Protein AF-A0A382FJF6-F1 (afdb_monomer)

Nearest PDB structures (foldseek):
  4ld5-assembly4_D  TM=4.651E-01  e=3.924E-01  Staphylococcus aureus
  2lnb-assembly1_A  TM=5.951E-01  e=1.667E+00  Homo sapiens
  4ld5-assembly1_B  TM=4.952E-01  e=6.998E-01  Staphylococcus aureus
  1tro-assembly2_E  TM=5.967E-01  e=4.724E+00  Escherichia coli str. K-12 substr. W3110
  6uu7-assembly1_FFF  TM=2.213E-01  e=2.973E+00  Escherichia coli K-12

pLDDT: mean 85.0, std 8.67, range [60.56, 93.62]

Organism: NCBI:txid408172

Sequence (141 aa):
MKLPLMPKATAIWLIENTSLSFDQIADFCGLHELEVQGIADGDVATGMQGYDPIDNKQLTREEITRCENDSTAKLELIKSEVIESLPPRKKDTKYTPLSLRQEKPYAILWLLKRYPTELSSSQISKLTGSTKNTVDNIRNG

Secondary structure (DSSP, 8-state):
-PPPSSHHHHHHHHHHH----HHHHHHHHT--HHHHHHHHTTSSSTTPPP--TTTTTSS-HHHHHHHHH-TTPPP-----HHHHTSPPPP-PPPP--GGGTTHHHHHHHHHHHH-TTT--HHHHHHHHT--HHHHHHHHH-

Radius of gyration: 26.95 Å; Cα contacts (8 Å, |Δi|>4): 136; chains: 1; bounding box: 54×31×66 Å

InterPro domains:
  IPR010421 Transcriptional cell cycle regulator TrcR [PF06242] (34-140)

Solvent-accessible surface area (backbone atoms only — not comparable to full-atom values): 8520 Å² total; per-residue (Å²): 132,88,61,56,97,50,33,69,31,31,43,49,30,45,67,76,75,48,80,58,51,53,62,43,48,12,67,41,34,73,48,54,47,70,55,46,49,31,43,76,74,49,73,71,50,74,90,64,68,56,37,65,45,53,88,68,61,38,37,54,72,66,56,51,56,53,31,50,78,29,85,86,48,74,72,69,69,62,80,54,66,71,66,71,68,48,75,78,79,71,78,75,76,77,83,77,55,74,85,57,56,64,52,46,62,54,52,52,52,50,46,49,71,77,34,67,87,82,51,52,52,66,57,51,14,64,77,62,76,51,49,50,68,61,46,51,48,66,72,77,104

Structure (mmCIF, N/CA/C/O backbone):
data_AF-A0A382FJF6-F1
#
_entry.id   AF-A0A382FJF6-F1
#
loop_
_atom_site.group_PDB
_atom_site.id
_atom_site.type_symbol
_atom_site.label_atom_id
_atom_site.label_alt_id
_atom_site.label_comp_id
_atom_site.label_asym_id
_atom_site.label_entity_id
_atom_site.label_seq_id
_atom_site.pdbx_PDB_ins_code
_atom_site.Cartn_x
_atom_site.Cartn_y
_atom_site.Cartn_z
_atom_site.occupancy
_atom_site.B_iso_or_equiv
_atom_site.auth_seq_id
_atom_site.auth_comp_id
_atom_site.auth_asym_id
_atom_site.auth_atom_id
_atom_site.pdbx_PDB_model_num
ATOM 1 N N . MET A 1 1 ? 5.906 0.690 7.951 1.00 61.06 1 MET A N 1
ATOM 2 C CA . MET A 1 1 ? 4.776 -0.239 8.156 1.00 61.06 1 MET A CA 1
ATOM 3 C C . MET A 1 1 ? 3.947 -0.271 6.887 1.00 61.06 1 MET A C 1
ATOM 5 O O . MET A 1 1 ? 3.895 0.738 6.194 1.00 61.06 1 MET A O 1
ATOM 9 N N . LYS A 1 2 ? 3.404 -1.435 6.527 1.00 71.62 2 LYS A N 1
ATOM 10 C CA . LYS A 1 2 ? 2.499 -1.569 5.380 1.00 71.62 2 LYS A CA 1
ATOM 11 C C . LYS A 1 2 ? 1.142 -1.030 5.826 1.00 71.62 2 LYS A C 1
ATOM 13 O O . LYS A 1 2 ? 0.719 -1.356 6.927 1.00 71.62 2 LYS A O 1
ATOM 18 N N . LEU A 1 3 ? 0.531 -0.175 5.018 1.00 82.50 3 LEU A N 1
ATOM 19 C CA . LEU A 1 3 ? -0.772 0.416 5.313 1.00 82.50 3 LEU A CA 1
ATOM 20 C C . LEU A 1 3 ? -1.866 -0.342 4.553 1.00 82.50 3 LEU A C 1
ATOM 22 O O . LEU A 1 3 ? -1.574 -0.904 3.486 1.00 82.50 3 LEU A O 1
ATOM 26 N N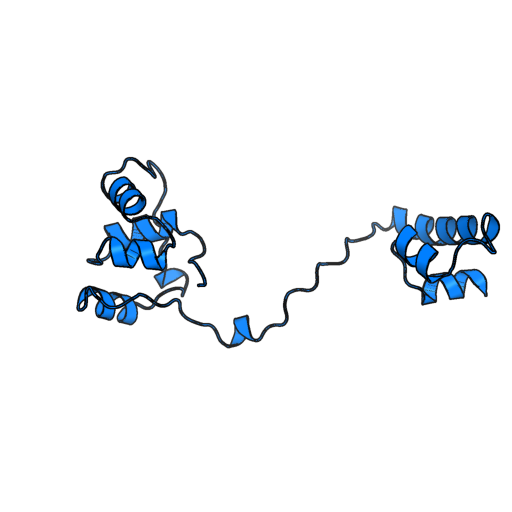 . PRO A 1 4 ? -3.105 -0.367 5.070 1.00 83.38 4 PRO A N 1
ATOM 27 C CA . PRO A 1 4 ? -4.249 -0.883 4.332 1.00 83.38 4 PRO A CA 1
ATOM 28 C C . PRO A 1 4 ? -4.458 -0.088 3.036 1.00 83.38 4 PRO A C 1
ATOM 30 O O . PRO A 1 4 ? -4.088 1.081 2.925 1.00 83.38 4 PRO A O 1
ATOM 33 N N . LEU A 1 5 ? -5.045 -0.737 2.027 1.00 79.69 5 LEU A N 1
ATOM 34 C CA . LEU A 1 5 ? -5.163 -0.187 0.667 1.00 79.69 5 LEU A CA 1
ATOM 35 C C . LEU A 1 5 ? -5.992 1.116 0.609 1.00 79.69 5 LEU A C 1
ATOM 37 O O . LEU A 1 5 ? -5.740 1.966 -0.243 1.00 79.69 5 LEU A O 1
ATOM 41 N N . MET A 1 6 ? -6.975 1.266 1.506 1.00 87.94 6 MET A N 1
ATOM 42 C CA . MET A 1 6 ? -7.863 2.430 1.610 1.00 87.94 6 MET A CA 1
ATOM 43 C C . MET A 1 6 ? -8.007 2.872 3.075 1.00 87.94 6 MET A C 1
ATOM 45 O O . MET A 1 6 ? -9.034 2.610 3.692 1.00 87.94 6 MET A O 1
ATOM 49 N N . PRO A 1 7 ? -7.011 3.563 3.652 1.00 89.25 7 PRO A N 1
ATOM 50 C CA . PRO A 1 7 ? -6.932 3.774 5.098 1.00 89.25 7 PRO A CA 1
ATOM 51 C C . PRO A 1 7 ? -8.137 4.518 5.687 1.00 89.25 7 PRO A C 1
ATOM 53 O O . PRO A 1 7 ? -8.652 4.106 6.717 1.00 89.25 7 PRO A O 1
ATOM 56 N N . LYS A 1 8 ? -8.656 5.556 5.016 1.00 90.44 8 LYS A N 1
ATOM 57 C CA . LYS A 1 8 ? -9.839 6.295 5.498 1.00 90.44 8 LYS A CA 1
ATOM 58 C C . LYS A 1 8 ? -11.120 5.460 5.444 1.00 90.44 8 LYS A C 1
ATOM 60 O O . LYS A 1 8 ? -11.872 5.437 6.407 1.00 90.44 8 LYS A O 1
ATOM 65 N N . ALA A 1 9 ? -11.348 4.742 4.346 1.00 90.81 9 ALA A N 1
ATOM 66 C CA . ALA A 1 9 ? -12.534 3.902 4.198 1.00 90.81 9 ALA A CA 1
ATOM 67 C C . ALA A 1 9 ? -12.481 2.667 5.114 1.00 90.81 9 ALA A C 1
ATOM 69 O O . ALA A 1 9 ? -13.502 2.250 5.655 1.00 90.81 9 ALA A O 1
ATOM 70 N N . THR A 1 10 ? -11.292 2.100 5.331 1.00 91.38 10 THR A N 1
ATOM 71 C CA . THR A 1 10 ? -11.083 1.022 6.302 1.00 91.38 10 THR A CA 1
ATOM 72 C C . THR A 1 10 ? -11.268 1.517 7.735 1.00 91.38 10 THR A C 1
ATOM 74 O O . THR A 1 10 ? -11.876 0.804 8.525 1.00 91.38 10 THR A O 1
ATOM 77 N N . ALA A 1 11 ? -10.843 2.743 8.064 1.00 92.31 11 ALA A N 1
ATOM 78 C CA . ALA A 1 11 ? -11.122 3.352 9.364 1.00 92.31 11 ALA A CA 1
ATOM 79 C C . ALA A 1 11 ? -12.631 3.508 9.614 1.00 92.31 11 ALA A C 1
ATOM 81 O O . ALA A 1 11 ? -13.092 3.098 10.671 1.00 92.31 11 ALA A O 1
ATOM 82 N N . ILE A 1 12 ? -13.405 4.002 8.634 1.00 92.75 12 ILE A N 1
ATOM 83 C CA . ILE A 1 12 ? -14.880 4.088 8.726 1.00 92.75 12 ILE A CA 1
ATOM 84 C C . ILE A 1 12 ? -15.476 2.719 9.060 1.00 92.75 12 ILE A C 1
ATOM 86 O O . ILE A 1 12 ? -16.229 2.582 10.018 1.00 92.75 12 ILE A O 1
ATOM 90 N N . TRP A 1 13 ? -15.086 1.686 8.307 1.00 93.19 13 TRP A N 1
ATOM 91 C CA . TRP A 1 13 ? -15.606 0.340 8.529 1.00 93.19 13 TRP A CA 1
ATOM 92 C C . TRP A 1 13 ? -15.240 -0.199 9.918 1.00 93.19 13 TRP A C 1
ATOM 94 O O . TRP A 1 13 ? -16.096 -0.775 10.584 1.00 93.19 13 TRP A O 1
ATOM 104 N N . LEU A 1 14 ? -13.996 0.003 10.372 1.00 91.56 14 LEU A N 1
ATOM 105 C CA . LEU A 1 14 ? -13.541 -0.443 11.692 1.00 91.56 14 LEU A CA 1
ATOM 106 C C . LEU A 1 14 ? -14.297 0.275 12.818 1.00 91.56 14 LEU A C 1
ATOM 108 O O . LEU A 1 14 ? -14.746 -0.391 13.744 1.00 91.56 14 LEU A O 1
ATOM 112 N N . ILE A 1 15 ? -14.502 1.590 12.718 1.00 91.50 15 ILE A N 1
ATOM 113 C CA . ILE A 1 15 ? -15.268 2.366 13.707 1.00 91.50 15 ILE A CA 1
ATOM 114 C C . ILE A 1 15 ? -16.719 1.865 13.796 1.00 91.50 15 ILE A C 1
ATOM 116 O O . ILE A 1 15 ? -17.269 1.763 14.888 1.00 91.50 15 ILE A O 1
ATOM 120 N N . GLU A 1 16 ? -17.343 1.538 12.662 1.00 89.75 16 GLU A N 1
ATOM 121 C CA . GLU A 1 16 ? -18.749 1.113 12.616 1.00 89.75 16 GLU A CA 1
ATOM 122 C C . GLU A 1 16 ? -18.971 -0.353 13.025 1.00 89.75 16 GLU A C 1
ATOM 124 O O . GLU A 1 16 ? -20.041 -0.690 13.533 1.00 89.75 16 GLU A O 1
ATOM 129 N N . ASN A 1 17 ? -17.996 -1.239 12.784 1.00 90.38 17 ASN A N 1
ATOM 130 C CA . ASN A 1 17 ? -18.181 -2.694 12.896 1.00 90.38 17 ASN A CA 1
ATOM 131 C C . ASN A 1 17 ? -17.383 -3.353 14.030 1.00 90.38 17 ASN A C 1
ATOM 133 O O . ASN A 1 17 ? -17.538 -4.558 14.240 1.00 90.38 17 ASN A O 1
ATOM 137 N N . THR A 1 18 ? -16.530 -2.612 14.743 1.00 91.44 18 THR A N 1
ATOM 138 C CA . THR A 1 18 ? -15.658 -3.158 15.800 1.00 91.44 18 THR A CA 1
ATOM 139 C C . THR A 1 18 ? -15.648 -2.262 17.037 1.00 91.44 18 THR A C 1
ATOM 141 O O . THR A 1 18 ? -15.987 -1.084 16.956 1.00 91.44 18 THR A O 1
ATOM 144 N N . SER A 1 19 ? -15.233 -2.799 18.186 1.00 90.56 19 SER A N 1
ATOM 145 C CA . SER A 1 19 ? -15.072 -2.029 19.433 1.00 90.56 19 SER A CA 1
ATOM 146 C C . SER A 1 19 ? -13.617 -1.625 19.714 1.00 90.56 19 SER A C 1
ATOM 148 O O . SER A 1 19 ? -13.200 -1.561 20.871 1.00 90.56 19 SER A O 1
ATOM 150 N N . LEU A 1 20 ? -12.824 -1.415 18.662 1.00 90.94 20 LEU A N 1
ATOM 151 C CA . LEU A 1 20 ? -11.413 -1.033 18.757 1.00 90.94 20 LEU A CA 1
ATOM 152 C C . LEU A 1 20 ? -11.239 0.416 19.234 1.00 90.94 20 LEU A C 1
ATOM 154 O O . LEU A 1 20 ? -12.095 1.270 19.001 1.00 90.94 20 LEU A O 1
ATOM 158 N N . SER A 1 21 ? -10.104 0.713 19.873 1.00 91.88 21 SER A N 1
ATOM 159 C CA . SER A 1 21 ? -9.779 2.085 20.275 1.00 91.88 21 SER A CA 1
ATOM 160 C C . SER A 1 21 ? -9.361 2.946 19.077 1.00 91.88 21 SER A C 1
ATOM 162 O O . SER A 1 21 ? -8.839 2.449 18.074 1.00 91.88 21 SER A O 1
ATOM 164 N N . PHE A 1 22 ? -9.547 4.266 19.185 1.00 91.94 22 PHE A N 1
ATOM 165 C CA . PHE A 1 22 ? -9.135 5.195 18.128 1.00 91.94 22 PHE A CA 1
ATOM 166 C C . PHE A 1 22 ? -7.628 5.143 17.863 1.00 91.94 22 PHE A C 1
ATOM 168 O O . PHE A 1 22 ? -7.228 5.191 16.703 1.00 91.94 22 PHE A O 1
ATOM 175 N N . ASP A 1 23 ? -6.815 4.934 18.902 1.00 92.06 23 ASP A N 1
ATOM 176 C CA . ASP A 1 23 ? -5.368 4.723 18.783 1.00 92.06 23 ASP A CA 1
ATOM 177 C C . ASP A 1 23 ? -5.028 3.479 17.953 1.00 92.06 23 ASP A C 1
ATOM 179 O O . ASP A 1 23 ? -4.169 3.535 17.074 1.00 92.06 23 ASP A O 1
ATOM 183 N N . GLN A 1 24 ? -5.724 2.357 18.175 1.00 91.25 24 GLN A N 1
ATOM 184 C CA . GLN A 1 24 ? -5.504 1.123 17.410 1.00 91.25 24 GLN A CA 1
ATOM 185 C C . GLN A 1 24 ? -5.854 1.303 15.928 1.00 91.25 24 GLN A C 1
ATOM 187 O O . GLN A 1 24 ? -5.122 0.836 15.050 1.00 91.25 24 GLN A O 1
ATOM 192 N N . ILE A 1 25 ? -6.962 1.990 15.640 1.00 91.62 25 ILE A N 1
ATOM 193 C CA . ILE A 1 25 ? -7.412 2.269 14.270 1.00 91.62 25 ILE A CA 1
ATOM 194 C C . ILE A 1 25 ? -6.462 3.262 13.585 1.00 91.62 25 ILE A C 1
ATOM 196 O O . ILE A 1 25 ? -6.118 3.069 12.415 1.00 91.62 25 ILE A O 1
ATOM 200 N N . ALA A 1 26 ? -6.006 4.287 14.310 1.00 92.06 26 ALA A N 1
ATOM 201 C CA . ALA A 1 26 ? -5.037 5.277 13.851 1.00 92.06 26 ALA A CA 1
ATOM 202 C C . ALA A 1 26 ? -3.699 4.619 13.487 1.00 92.06 26 ALA A C 1
ATOM 204 O O . ALA A 1 26 ? -3.220 4.785 12.362 1.00 92.06 26 ALA A O 1
ATOM 205 N N . ASP A 1 27 ? -3.159 3.787 14.383 1.00 91.06 27 ASP A N 1
ATOM 206 C CA . ASP A 1 27 ? -1.927 3.023 14.168 1.00 91.06 27 ASP A CA 1
ATOM 207 C C . ASP A 1 27 ? -2.035 2.097 12.947 1.00 91.06 27 ASP A C 1
ATOM 209 O O . ASP A 1 27 ? -1.104 2.010 12.140 1.00 91.06 27 ASP A O 1
ATOM 213 N N . PHE A 1 28 ? -3.174 1.418 12.778 1.00 90.06 28 PHE A N 1
ATOM 214 C CA . PHE A 1 28 ? -3.394 0.498 11.663 1.00 90.06 28 PHE A CA 1
ATOM 215 C C . PHE A 1 28 ? -3.539 1.225 10.319 1.00 90.06 28 PHE A C 1
ATOM 217 O O . PHE A 1 28 ? -2.940 0.827 9.318 1.00 90.06 28 PHE A O 1
ATOM 224 N N . CYS A 1 29 ? -4.325 2.302 10.286 1.00 90.19 29 CYS A N 1
ATOM 225 C CA . CYS A 1 29 ? -4.604 3.060 9.066 1.00 90.19 29 CYS A CA 1
ATOM 226 C C . CYS A 1 29 ? -3.511 4.089 8.734 1.00 90.19 29 CYS A C 1
ATOM 228 O O . CYS A 1 29 ? -3.516 4.643 7.634 1.00 90.19 29 CYS A O 1
ATOM 230 N N . GLY A 1 30 ? -2.567 4.336 9.648 1.00 90.25 30 GLY A N 1
ATOM 231 C CA . GLY A 1 30 ? -1.551 5.381 9.513 1.00 90.25 30 GLY A CA 1
ATOM 232 C C . GLY A 1 30 ? -2.148 6.788 9.517 1.00 90.25 30 GLY A C 1
ATOM 233 O O . GLY A 1 30 ? -1.634 7.667 8.824 1.00 90.25 30 GLY A O 1
ATOM 234 N N . LEU A 1 31 ? -3.254 6.970 10.237 1.00 90.69 31 LEU A N 1
ATOM 235 C CA . LEU A 1 31 ? -3.948 8.244 10.416 1.00 90.69 31 LEU A CA 1
ATOM 236 C C . LEU A 1 31 ? -3.623 8.809 11.798 1.00 90.69 31 LEU A C 1
ATOM 238 O O . LEU A 1 31 ? -3.175 8.081 12.680 1.00 90.69 31 LEU A O 1
ATOM 242 N N . HIS A 1 32 ? -3.847 10.104 11.999 1.00 91.62 32 HIS A N 1
ATOM 243 C CA . HIS A 1 32 ? -3.766 10.677 13.342 1.00 91.62 32 HIS A CA 1
ATOM 244 C C . HIS A 1 32 ? -5.049 10.363 14.129 1.00 91.62 32 HIS A C 1
ATOM 246 O O . HIS A 1 32 ? -6.129 10.344 13.545 1.00 91.62 32 HIS A O 1
ATOM 252 N N . GLU A 1 33 ? -4.966 10.192 15.452 1.00 91.12 33 GLU A N 1
ATOM 253 C CA . GLU A 1 33 ? -6.131 9.907 16.310 1.00 91.12 33 GLU A CA 1
ATOM 254 C C . GLU A 1 33 ? -7.277 10.917 16.092 1.00 91.12 33 GLU A C 1
ATOM 256 O O . GLU A 1 33 ? -8.417 10.529 15.865 1.00 91.12 33 GLU A O 1
ATOM 261 N N . LEU A 1 34 ? -6.959 12.218 16.035 1.00 91.31 34 LEU A N 1
ATOM 262 C CA . LEU A 1 34 ? -7.916 13.291 15.705 1.00 91.31 34 LEU A CA 1
ATOM 263 C C . LEU A 1 34 ? -8.626 13.112 14.349 1.00 91.31 34 LEU A C 1
ATOM 265 O O . LEU A 1 34 ? -9.779 13.507 14.210 1.00 91.31 34 LEU A O 1
ATOM 269 N N . GLU A 1 35 ? -7.963 12.540 13.338 1.00 89.94 35 GLU A N 1
ATOM 270 C CA . GLU A 1 35 ? -8.622 12.250 12.057 1.00 89.94 35 GLU A CA 1
ATOM 271 C C . GLU A 1 35 ? -9.608 11.090 12.203 1.00 89.94 35 GLU A C 1
ATOM 273 O O . GLU A 1 35 ? -10.675 11.126 11.603 1.00 89.94 35 GLU A O 1
ATOM 278 N N . VAL A 1 36 ? -9.271 10.079 13.009 1.00 91.38 36 VAL A N 1
ATOM 279 C CA . VAL A 1 36 ? -10.155 8.945 13.315 1.00 91.38 36 VAL A CA 1
ATOM 280 C C . VAL A 1 36 ? -11.367 9.412 14.127 1.00 91.38 36 VAL A C 1
ATOM 282 O O . VAL A 1 36 ? -12.489 9.036 13.800 1.00 91.38 36 VAL A O 1
ATOM 285 N N . GLN A 1 37 ? -11.165 10.295 15.110 1.00 91.38 37 GLN A N 1
ATOM 286 C CA . GLN A 1 37 ? -12.248 10.947 15.855 1.00 91.38 37 GLN A CA 1
ATOM 287 C C . GLN A 1 37 ? -13.144 11.770 14.920 1.00 91.38 37 GLN A C 1
ATOM 289 O O . GLN A 1 37 ? -14.350 11.564 14.896 1.00 91.38 37 GLN A O 1
ATOM 294 N N . GLY A 1 38 ? -12.563 12.599 14.047 1.00 90.19 38 GLY A N 1
ATOM 295 C CA . GLY A 1 38 ? -13.333 13.357 13.056 1.00 90.19 38 GLY A CA 1
ATOM 296 C C . GLY A 1 38 ? -14.065 12.485 12.025 1.00 90.19 38 GLY A C 1
ATOM 297 O O . GLY A 1 38 ? -15.049 12.925 11.433 1.00 90.19 38 GLY A O 1
ATOM 298 N N . ILE A 1 39 ? -13.616 11.248 11.787 1.00 89.50 39 ILE A N 1
ATOM 299 C CA . ILE A 1 39 ? -14.363 10.261 10.995 1.00 89.50 39 ILE A CA 1
ATOM 300 C C . ILE A 1 39 ? -15.537 9.701 11.808 1.00 89.50 39 ILE A C 1
ATOM 302 O O . ILE A 1 39 ? -16.634 9.601 11.263 1.00 89.50 39 ILE A O 1
ATOM 306 N N . ALA A 1 40 ? -15.328 9.375 13.086 1.00 88.00 40 ALA A N 1
ATOM 307 C CA . ALA A 1 40 ? -16.379 8.896 13.986 1.00 88.00 40 ALA A CA 1
ATOM 308 C C . ALA A 1 40 ? -17.485 9.945 14.205 1.00 88.00 40 ALA A C 1
ATOM 310 O O . ALA A 1 40 ? -18.664 9.598 14.231 1.00 88.00 40 ALA A O 1
ATOM 311 N N . ASP A 1 41 ? -17.110 11.223 14.282 1.00 88.31 41 ASP A N 1
ATOM 312 C CA . ASP A 1 41 ? -18.032 12.356 14.417 1.00 88.31 41 ASP A CA 1
ATOM 313 C C . ASP A 1 41 ? -18.756 12.701 13.097 1.00 88.31 41 ASP A C 1
ATOM 315 O O . ASP A 1 41 ? -19.754 13.422 13.096 1.00 88.31 41 ASP A O 1
ATOM 319 N N . GLY A 1 42 ? -18.292 12.159 11.962 1.00 83.44 42 GLY A N 1
ATOM 320 C CA . GLY A 1 42 ? -18.897 12.349 10.639 1.00 83.44 42 GLY A CA 1
ATOM 321 C C . GLY A 1 42 ? -18.394 13.563 9.843 1.00 83.44 42 GLY A C 1
ATOM 322 O O . GLY A 1 42 ? -18.899 13.820 8.743 1.00 83.44 42 GLY A O 1
ATOM 323 N N . ASP A 1 43 ? -17.375 14.268 10.340 1.00 80.25 43 ASP A N 1
ATOM 324 C CA . ASP A 1 43 ? -16.835 15.508 9.765 1.00 80.25 43 ASP A CA 1
ATOM 325 C C . ASP A 1 43 ? -15.827 15.279 8.619 1.00 80.25 43 ASP A C 1
ATOM 327 O O . ASP A 1 43 ? -15.786 16.041 7.652 1.00 80.25 43 ASP A O 1
ATOM 331 N N . VAL A 1 44 ? -14.985 14.238 8.697 1.00 68.69 44 VAL A N 1
ATOM 332 C CA . VAL A 1 44 ? -13.770 14.110 7.848 1.00 68.69 44 VAL A CA 1
ATOM 333 C C . VAL A 1 44 ? -13.944 13.169 6.639 1.00 68.69 44 VAL A C 1
ATOM 335 O O . VAL A 1 44 ? -13.059 13.061 5.784 1.00 68.69 44 VAL A O 1
ATOM 338 N N . ALA A 1 45 ? -15.098 12.515 6.493 1.00 67.06 45 ALA A N 1
ATOM 339 C CA . ALA A 1 45 ? -15.340 11.546 5.416 1.00 67.06 45 ALA A CA 1
ATOM 340 C C . ALA A 1 45 ? -16.814 11.437 4.985 1.00 67.06 45 ALA A C 1
ATOM 342 O O . ALA A 1 45 ? -17.276 10.365 4.588 1.00 67.06 45 ALA A O 1
ATOM 343 N N . THR A 1 46 ? -17.565 12.539 5.048 1.00 73.56 46 THR A N 1
ATOM 344 C CA . THR A 1 46 ? -18.995 12.561 4.717 1.00 73.56 46 THR A CA 1
ATOM 345 C C . THR A 1 46 ? -19.260 11.995 3.312 1.00 73.56 46 T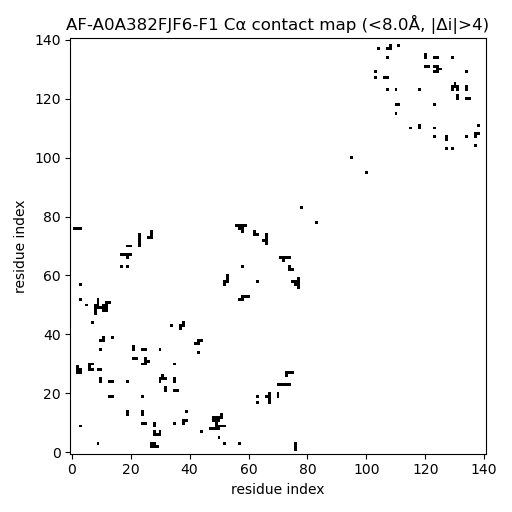HR A C 1
ATOM 347 O O . THR A 1 46 ? -18.779 12.522 2.309 1.00 73.56 46 THR A O 1
ATOM 350 N N . GLY A 1 47 ? -20.033 10.906 3.236 1.00 78.50 47 GLY A N 1
ATOM 351 C CA . GLY A 1 47 ? -20.404 10.243 1.978 1.00 78.50 47 GLY A CA 1
ATOM 352 C C . GLY A 1 47 ? -19.431 9.167 1.476 1.00 78.50 47 GLY A C 1
ATOM 353 O O . GLY A 1 47 ? -19.657 8.611 0.401 1.00 78.50 47 GLY A O 1
ATOM 354 N N . MET A 1 48 ? -18.369 8.847 2.220 1.00 82.81 48 MET A N 1
ATOM 355 C CA . MET A 1 48 ? -17.476 7.731 1.898 1.00 82.81 48 MET A CA 1
ATOM 356 C C . MET A 1 48 ? -18.040 6.421 2.469 1.00 82.81 48 MET A C 1
ATOM 358 O O . MET A 1 48 ? -18.397 6.355 3.639 1.00 82.81 48 MET A O 1
ATOM 362 N N . GLN A 1 49 ? -18.131 5.373 1.646 1.00 85.19 49 GLN A N 1
ATOM 363 C CA . GLN A 1 49 ? -18.550 4.050 2.119 1.00 85.19 49 GLN A CA 1
ATOM 364 C C . GLN A 1 49 ? -17.391 3.332 2.817 1.00 85.19 49 GLN A C 1
ATOM 366 O O . GLN A 1 49 ? -16.257 3.365 2.329 1.00 85.19 49 GLN A O 1
ATOM 371 N N . GLY A 1 50 ? -17.693 2.659 3.930 1.00 86.62 50 GLY A N 1
ATOM 372 C CA . GLY A 1 50 ? -16.741 1.807 4.635 1.00 86.62 50 GLY A CA 1
ATOM 373 C C . GLY A 1 50 ? -16.184 0.700 3.734 1.00 86.62 50 GLY A C 1
ATOM 374 O O . GLY A 1 50 ? -16.908 0.096 2.943 1.00 86.62 50 GLY A O 1
ATOM 375 N N . TYR A 1 51 ? -14.882 0.442 3.852 1.00 89.00 51 TYR A N 1
ATOM 376 C CA . TYR A 1 51 ? -14.177 -0.598 3.105 1.00 89.00 51 TYR A CA 1
ATOM 377 C C . TYR A 1 51 ? -13.796 -1.753 4.029 1.00 89.00 51 TYR A C 1
ATOM 379 O O . TYR A 1 51 ? -12.899 -1.604 4.860 1.00 89.00 51 TYR A O 1
ATOM 387 N N . ASP A 1 52 ? -14.449 -2.901 3.848 1.00 90.56 52 ASP A N 1
ATOM 388 C CA . ASP A 1 52 ? -14.278 -4.082 4.698 1.00 90.56 52 ASP A CA 1
ATOM 389 C C . ASP A 1 52 ? -12.859 -4.694 4.557 1.00 90.56 52 ASP A C 1
ATOM 391 O O . ASP A 1 52 ? -12.483 -5.172 3.475 1.00 90.56 52 ASP A O 1
ATOM 395 N N . PRO A 1 53 ? -12.032 -4.690 5.621 1.00 87.94 53 PRO A N 1
ATOM 396 C CA . PRO A 1 53 ? -10.696 -5.277 5.604 1.00 87.94 53 PRO A CA 1
ATOM 397 C C . PRO A 1 53 ? -10.695 -6.813 5.714 1.00 87.94 53 PRO A C 1
ATOM 399 O O . PRO A 1 53 ? -9.693 -7.433 5.346 1.00 87.94 53 PRO A O 1
ATOM 402 N N . ILE A 1 54 ? -11.778 -7.436 6.185 1.00 88.94 54 ILE A N 1
ATOM 403 C CA . ILE A 1 54 ? -11.934 -8.893 6.294 1.00 88.94 54 ILE A CA 1
ATOM 404 C C . ILE A 1 54 ? -12.218 -9.485 4.913 1.00 88.94 54 ILE A C 1
ATOM 406 O O . ILE A 1 54 ? -11.509 -10.395 4.475 1.00 88.94 54 ILE A O 1
ATOM 410 N N . ASP A 1 55 ? -13.182 -8.919 4.183 1.00 86.88 55 ASP A N 1
ATOM 411 C CA . ASP A 1 55 ? -13.542 -9.378 2.831 1.00 86.88 55 ASP A CA 1
ATOM 412 C C . ASP A 1 55 ? -12.350 -9.307 1.866 1.00 86.88 55 ASP A C 1
ATOM 414 O O . ASP A 1 55 ? -12.148 -10.168 1.004 1.00 86.88 55 ASP A O 1
ATOM 418 N N . ASN A 1 56 ? -11.491 -8.306 2.061 1.00 83.12 56 ASN A N 1
ATOM 419 C CA . ASN A 1 56 ? -10.279 -8.104 1.274 1.00 83.12 56 ASN A CA 1
ATOM 420 C C . ASN A 1 56 ? -9.064 -8.893 1.768 1.00 83.12 56 ASN A C 1
ATOM 422 O O . ASN A 1 56 ? -7.968 -8.716 1.227 1.00 83.12 56 ASN A O 1
ATOM 426 N N . LYS A 1 57 ? -9.239 -9.763 2.770 1.00 84.69 57 LYS A N 1
ATOM 427 C CA . LYS A 1 57 ? -8.174 -10.586 3.357 1.00 84.69 57 LYS A CA 1
ATOM 428 C C . LYS A 1 57 ? -6.984 -9.744 3.837 1.00 84.69 57 LYS A C 1
ATOM 430 O O . LYS A 1 57 ? -5.832 -10.149 3.684 1.00 84.69 57 LYS A O 1
ATOM 435 N N . GLN A 1 58 ? -7.258 -8.553 4.372 1.00 84.75 58 GLN A N 1
ATOM 436 C CA . GLN A 1 58 ? -6.258 -7.685 5.000 1.00 84.75 58 GLN A CA 1
ATOM 437 C C . GLN A 1 58 ? -6.180 -7.929 6.508 1.00 84.75 58 GLN A C 1
ATOM 439 O O . GLN A 1 58 ? -5.084 -7.886 7.059 1.00 84.75 58 GLN A O 1
ATOM 444 N N . LEU A 1 59 ? -7.316 -8.227 7.143 1.00 88.62 59 LEU A N 1
ATOM 445 C CA . LEU A 1 59 ? -7.430 -8.619 8.547 1.00 88.62 59 LEU A CA 1
ATOM 446 C C . LEU A 1 59 ? -8.212 -9.925 8.673 1.00 88.62 59 LEU A C 1
ATOM 448 O O . LEU A 1 59 ? -9.046 -10.245 7.825 1.00 88.62 59 LEU A O 1
ATOM 452 N N . THR A 1 60 ? -7.940 -10.679 9.734 1.00 89.25 60 THR A N 1
ATOM 453 C CA . THR A 1 60 ? -8.792 -11.802 10.124 1.00 89.25 60 THR A CA 1
ATOM 454 C C . THR A 1 60 ? -9.737 -11.378 11.241 1.00 89.25 60 THR A C 1
ATOM 456 O O . THR A 1 60 ? -9.474 -10.422 11.976 1.00 89.25 60 THR A O 1
ATOM 459 N N . ARG A 1 61 ? -10.856 -12.092 11.386 1.00 88.38 61 ARG A N 1
ATOM 460 C CA . ARG A 1 61 ? -11.814 -11.796 12.455 1.00 88.38 61 ARG A CA 1
ATOM 461 C C . ARG A 1 61 ? -11.219 -12.108 13.827 1.00 88.38 61 ARG A C 1
ATOM 463 O O . ARG A 1 61 ? -11.485 -11.389 14.781 1.00 88.38 61 ARG A O 1
ATOM 470 N N . GLU A 1 62 ? -10.360 -13.121 13.902 1.00 88.94 62 GLU A N 1
ATOM 471 C CA . GLU A 1 62 ? -9.627 -13.492 15.112 1.00 88.94 62 GLU A CA 1
ATOM 472 C C . GLU A 1 62 ? -8.693 -12.361 15.566 1.00 88.94 62 GLU A C 1
ATOM 474 O O . GLU A 1 62 ? -8.646 -12.042 16.753 1.00 88.94 62 GLU A O 1
ATOM 479 N N . GLU A 1 63 ? -8.001 -11.711 14.625 1.00 89.06 63 GLU A N 1
ATOM 480 C CA . GLU A 1 63 ? -7.112 -10.579 14.905 1.00 89.06 63 GLU A CA 1
ATOM 481 C C . GLU A 1 63 ? -7.882 -9.393 15.498 1.00 89.06 63 GLU A C 1
ATOM 483 O O . GLU A 1 63 ? -7.469 -8.834 16.514 1.00 89.06 63 GLU A O 1
ATOM 488 N N . ILE A 1 64 ? -9.043 -9.063 14.918 1.00 90.25 64 IL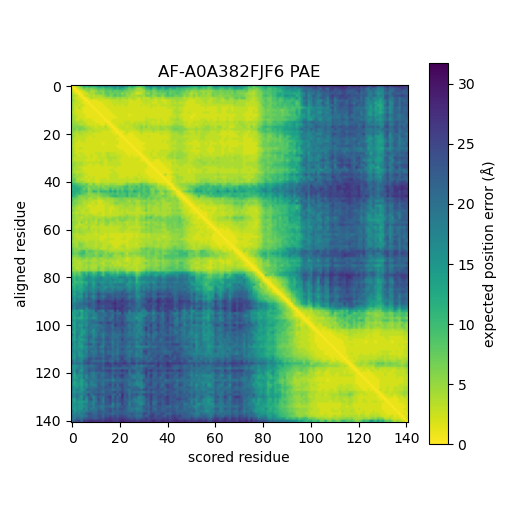E A N 1
ATOM 489 C CA . ILE A 1 64 ? -9.925 -8.009 15.435 1.00 90.25 64 ILE A CA 1
ATOM 490 C C . ILE A 1 64 ? -10.369 -8.356 16.855 1.00 90.25 64 ILE A C 1
ATOM 492 O O . ILE A 1 64 ? -10.157 -7.557 17.759 1.00 90.25 64 ILE A O 1
ATOM 496 N N . THR A 1 65 ? -10.870 -9.573 17.093 1.00 90.12 65 THR A N 1
ATOM 497 C CA . THR A 1 65 ? -11.304 -9.975 18.442 1.00 90.12 65 THR A CA 1
ATOM 498 C C . THR A 1 65 ? -10.168 -9.974 19.467 1.00 90.12 65 THR A C 1
ATOM 500 O O . THR A 1 65 ? -10.397 -9.689 20.642 1.00 90.12 65 THR A O 1
ATOM 503 N N . ARG A 1 66 ? -8.923 -10.263 19.060 1.00 91.00 66 ARG A N 1
ATOM 504 C CA . ARG A 1 66 ? -7.756 -10.162 19.949 1.00 91.00 66 ARG A CA 1
ATOM 505 C C . ARG A 1 66 ? -7.524 -8.714 20.375 1.00 91.00 66 ARG A C 1
ATOM 507 O O . ARG A 1 66 ? -7.313 -8.463 21.556 1.00 91.00 66 ARG A O 1
ATOM 514 N N . CYS A 1 67 ? -7.578 -7.786 19.424 1.00 90.25 67 CYS A N 1
ATOM 515 C CA . CYS A 1 67 ? -7.378 -6.361 19.672 1.00 90.25 67 CYS A CA 1
ATOM 516 C C . CYS A 1 67 ? -8.572 -5.692 20.373 1.00 90.25 67 CYS A C 1
ATOM 518 O O . CYS A 1 67 ? -8.367 -4.743 21.120 1.00 90.25 67 CYS A O 1
ATOM 520 N N . GLU A 1 68 ? -9.794 -6.203 20.210 1.00 89.00 68 GLU A N 1
ATOM 521 C CA . GLU A 1 68 ? -10.970 -5.743 20.965 1.00 89.00 68 GLU A CA 1
ATOM 522 C C . GLU A 1 68 ? -10.868 -6.083 22.460 1.00 89.00 68 GLU A C 1
ATOM 524 O O . GLU A 1 68 ? -11.313 -5.308 23.303 1.00 89.00 68 GLU A O 1
ATOM 529 N N . ASN A 1 69 ? -10.257 -7.224 22.802 1.00 89.44 69 ASN A N 1
ATOM 530 C CA . ASN A 1 69 ? -10.057 -7.642 24.193 1.00 89.44 69 ASN A CA 1
ATOM 531 C C . ASN A 1 69 ? -8.811 -7.023 24.854 1.00 89.44 69 ASN A C 1
ATOM 533 O O . ASN A 1 69 ? -8.680 -7.084 26.077 1.00 89.44 69 ASN A O 1
ATOM 537 N N . ASP A 1 70 ? -7.893 -6.450 24.072 1.00 89.25 70 ASP A N 1
ATOM 538 C CA . ASP A 1 70 ? -6.666 -5.822 24.563 1.00 89.25 70 ASP A CA 1
ATOM 539 C C . ASP A 1 70 ? -6.414 -4.499 23.837 1.00 89.25 70 ASP A C 1
ATOM 541 O O . ASP A 1 70 ? -5.908 -4.464 22.715 1.00 89.25 70 ASP A O 1
ATOM 545 N N . SER A 1 71 ? -6.714 -3.394 24.519 1.00 81.25 71 SER A N 1
ATOM 546 C CA . SER A 1 71 ? -6.554 -2.037 23.989 1.00 81.25 71 SER A CA 1
ATOM 547 C C . SER A 1 71 ? -5.096 -1.636 23.733 1.00 81.25 71 SER A C 1
ATOM 549 O O . SER A 1 71 ? -4.856 -0.618 23.088 1.00 81.25 71 SER A O 1
ATOM 551 N N . THR A 1 72 ? -4.116 -2.400 24.233 1.00 85.62 72 THR A N 1
ATOM 552 C CA . THR A 1 72 ? -2.685 -2.165 23.975 1.00 85.62 72 THR A CA 1
ATOM 553 C C . THR A 1 72 ? -2.154 -2.963 22.785 1.00 85.62 72 THR A C 1
ATOM 555 O O . THR A 1 72 ? -1.076 -2.659 22.263 1.00 85.62 72 T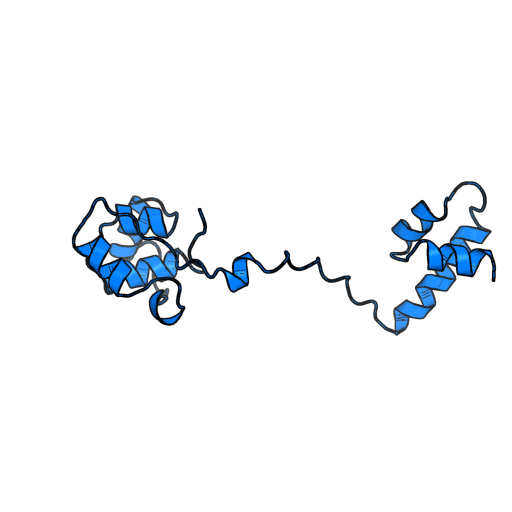HR A O 1
ATOM 558 N N . ALA A 1 73 ? -2.908 -3.964 22.323 1.00 86.69 73 ALA A N 1
ATOM 559 C CA . ALA A 1 73 ? -2.530 -4.778 21.182 1.00 86.69 73 ALA A CA 1
ATOM 560 C C . ALA A 1 73 ? -2.670 -3.986 19.877 1.00 86.69 73 ALA A C 1
ATOM 562 O O . ALA A 1 73 ? -3.632 -3.247 19.676 1.00 86.69 73 ALA A O 1
ATOM 563 N N . LYS A 1 74 ? -1.729 -4.185 18.952 1.00 87.56 74 LYS A N 1
ATOM 564 C CA . LYS A 1 74 ? -1.743 -3.550 17.629 1.00 87.56 74 LYS A CA 1
ATOM 565 C C . LYS A 1 74 ? -2.236 -4.534 16.577 1.00 87.56 74 LYS A C 1
ATOM 567 O O . LYS A 1 74 ? -1.862 -5.706 16.613 1.00 87.56 74 LYS A O 1
ATOM 572 N N . LEU A 1 75 ? -3.051 -4.040 15.650 1.00 87.50 75 LEU A N 1
ATOM 573 C CA . LEU A 1 75 ? -3.531 -4.811 14.507 1.00 87.50 75 LEU A CA 1
ATOM 574 C C . LEU A 1 75 ? -2.394 -5.037 13.513 1.00 87.50 75 LEU A C 1
ATOM 576 O O . LEU A 1 75 ? -1.731 -4.084 13.091 1.00 87.50 75 LEU A O 1
ATOM 580 N N . GLU A 1 76 ? -2.209 -6.281 13.083 1.00 86.06 76 GLU A N 1
ATOM 581 C CA . GLU A 1 76 ? -1.275 -6.608 12.011 1.00 86.06 76 GLU A CA 1
ATOM 582 C C . GLU A 1 76 ? -2.000 -7.023 10.727 1.00 86.06 76 GLU A C 1
ATOM 584 O O . GLU A 1 76 ? -2.890 -7.870 10.724 1.00 86.06 76 GLU A O 1
ATOM 589 N N . LEU A 1 77 ? -1.575 -6.448 9.596 1.00 86.50 77 LEU A N 1
ATOM 590 C CA . LEU A 1 77 ? -2.0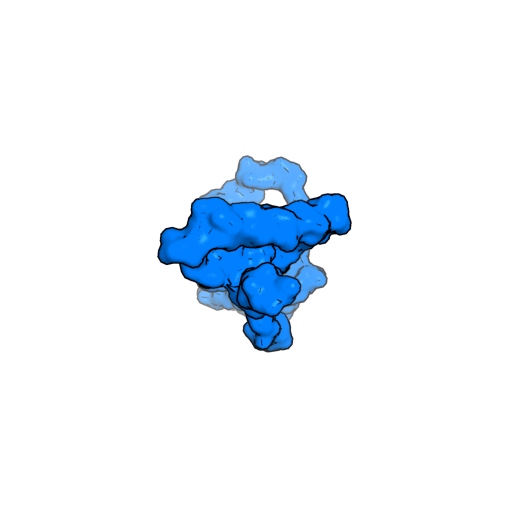23 -6.895 8.278 1.00 86.50 77 LEU A CA 1
ATOM 591 C C . LEU A 1 77 ? -1.593 -8.341 8.032 1.00 86.50 77 LEU A C 1
ATOM 593 O O . LEU A 1 77 ? -0.440 -8.708 8.285 1.00 86.50 77 LEU A O 1
ATOM 597 N N . ILE A 1 78 ? -2.477 -9.122 7.414 1.00 84.00 78 ILE A N 1
ATOM 598 C CA . ILE A 1 78 ? -2.144 -10.464 6.938 1.00 84.00 78 ILE A CA 1
ATOM 599 C C . ILE A 1 78 ? -0.982 -10.360 5.942 1.00 84.00 78 ILE A C 1
ATOM 601 O O . ILE A 1 78 ? -1.087 -9.768 4.861 1.00 84.00 78 ILE A O 1
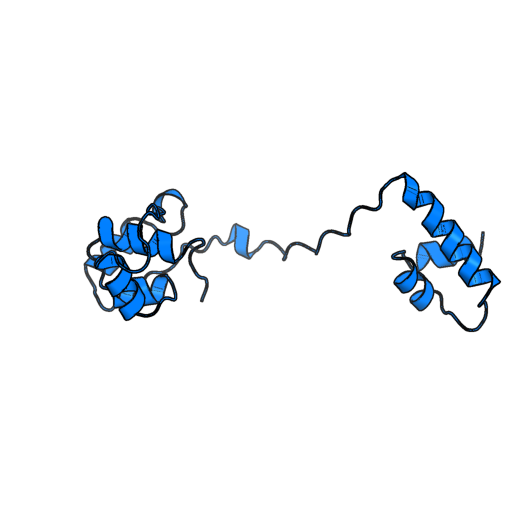ATOM 605 N N . LYS A 1 79 ? 0.151 -10.965 6.300 1.00 71.38 79 LYS A N 1
ATOM 606 C CA . LYS A 1 79 ? 1.315 -11.084 5.421 1.00 71.38 79 LYS A CA 1
ATOM 607 C C . LYS A 1 79 ? 1.091 -12.270 4.492 1.00 71.38 79 LYS A C 1
ATOM 609 O O . LYS A 1 79 ? 1.051 -13.417 4.924 1.00 71.38 79 LYS A O 1
ATOM 614 N N . SER A 1 80 ? 0.931 -12.001 3.199 1.00 66.00 80 SER A N 1
ATOM 615 C CA . SER A 1 80 ? 0.972 -13.059 2.190 1.00 66.00 80 SER A CA 1
ATOM 616 C C . SER A 1 80 ? 2.426 -13.302 1.797 1.00 66.00 80 SER A C 1
ATOM 618 O O . SER A 1 80 ? 2.989 -12.538 1.011 1.00 66.00 80 SER A O 1
ATOM 620 N N . GLU A 1 81 ? 3.014 -14.379 2.322 1.00 61.72 81 GLU A N 1
ATOM 621 C CA . GLU A 1 81 ? 4.384 -14.803 1.990 1.00 61.72 81 GLU A CA 1
ATOM 622 C C . GLU A 1 81 ? 4.577 -14.955 0.475 1.00 61.72 81 GLU A C 1
ATOM 624 O O . GLU A 1 81 ? 5.599 -14.557 -0.081 1.00 61.72 81 GLU A O 1
ATOM 629 N N . VAL A 1 82 ? 3.548 -15.449 -0.223 1.00 64.56 82 VAL A N 1
ATOM 630 C CA . VAL A 1 82 ? 3.568 -15.638 -1.678 1.00 64.56 82 VAL A CA 1
ATOM 631 C C . VAL A 1 82 ? 3.718 -14.303 -2.405 1.00 64.56 82 VAL A C 1
ATOM 633 O O . VAL A 1 82 ? 4.560 -14.192 -3.288 1.00 64.56 82 VAL A O 1
ATOM 636 N N . ILE A 1 83 ? 2.954 -13.272 -2.033 1.00 61.81 83 ILE A N 1
ATOM 637 C CA . ILE A 1 83 ? 2.991 -11.970 -2.720 1.00 61.81 83 ILE A CA 1
ATOM 638 C C . ILE A 1 83 ? 4.272 -11.202 -2.381 1.00 61.81 83 ILE A C 1
ATOM 640 O O . ILE A 1 83 ? 4.833 -10.544 -3.253 1.00 61.81 83 ILE A O 1
ATOM 644 N N . GLU A 1 84 ? 4.756 -11.294 -1.143 1.00 63.97 84 GLU A N 1
ATOM 645 C CA . GLU A 1 84 ? 6.000 -10.635 -0.724 1.00 63.97 84 GLU A CA 1
ATOM 646 C C . GLU A 1 84 ? 7.251 -11.309 -1.298 1.00 63.97 84 GLU A C 1
ATOM 648 O O . GLU A 1 84 ? 8.257 -10.637 -1.517 1.00 63.97 84 GLU A O 1
ATOM 653 N N . SER A 1 85 ? 7.171 -12.602 -1.634 1.00 65.31 85 SER A N 1
ATOM 654 C CA . SER A 1 85 ? 8.232 -13.315 -2.354 1.00 65.31 85 SER A CA 1
ATOM 655 C C . SER A 1 85 ? 8.301 -12.983 -3.850 1.00 65.31 85 SER A C 1
ATOM 657 O O . SER A 1 85 ? 9.299 -13.296 -4.506 1.00 65.31 85 SER A O 1
ATOM 659 N N . LEU A 1 86 ? 7.261 -12.352 -4.416 1.00 65.81 86 LEU A N 1
ATOM 660 C CA . LEU A 1 86 ? 7.270 -11.997 -5.830 1.00 65.81 86 LEU A CA 1
ATOM 661 C C . LEU A 1 86 ? 8.290 -10.879 -6.078 1.00 65.81 86 LEU A C 1
ATOM 663 O O . LEU A 1 86 ? 8.276 -9.856 -5.388 1.00 65.81 86 LEU A O 1
ATOM 667 N N . PRO A 1 87 ? 9.154 -11.020 -7.099 1.00 69.38 87 PRO A N 1
ATOM 668 C CA . PRO A 1 87 ? 10.079 -9.960 -7.452 1.00 69.38 87 PRO A CA 1
ATOM 669 C C . PRO A 1 87 ? 9.298 -8.680 -7.794 1.00 69.38 87 PRO A C 1
ATOM 671 O O . PRO A 1 87 ? 8.227 -8.761 -8.411 1.00 69.38 87 PRO A O 1
ATOM 674 N N . PRO A 1 88 ? 9.819 -7.490 -7.436 1.00 69.88 88 PRO A N 1
ATOM 675 C CA . PRO A 1 88 ? 9.162 -6.231 -7.754 1.00 69.88 88 PRO A CA 1
ATOM 676 C C . PRO A 1 88 ? 8.892 -6.175 -9.258 1.00 69.88 88 PRO A C 1
ATOM 678 O O . PRO A 1 88 ? 9.789 -6.457 -10.062 1.00 69.88 88 PRO A O 1
ATOM 681 N N . ARG A 1 89 ? 7.649 -5.841 -9.644 1.00 64.56 89 ARG A N 1
ATOM 682 C CA . ARG A 1 89 ? 7.263 -5.745 -11.059 1.00 64.56 89 ARG A CA 1
ATOM 683 C C . ARG A 1 89 ? 8.272 -4.848 -11.767 1.00 64.56 89 ARG A C 1
ATOM 685 O O . ARG A 1 89 ? 8.400 -3.665 -11.441 1.00 64.56 89 ARG A O 1
ATOM 692 N N . LYS A 1 90 ? 9.014 -5.417 -12.722 1.00 67.44 90 LYS A N 1
ATOM 693 C CA . LYS A 1 90 ? 9.895 -4.627 -13.582 1.00 67.44 90 LYS A CA 1
ATOM 694 C C . LYS A 1 90 ? 9.021 -3.589 -14.269 1.00 67.44 90 LYS A C 1
ATOM 696 O O . LYS A 1 90 ? 7.970 -3.929 -14.800 1.00 67.44 90 LYS A O 1
ATOM 701 N N . LYS A 1 91 ? 9.448 -2.328 -14.217 1.00 64.75 91 LYS A N 1
ATOM 702 C CA . LYS A 1 91 ? 8.788 -1.208 -14.891 1.00 64.75 91 LYS A CA 1
ATOM 703 C C . LYS A 1 91 ? 8.544 -1.624 -16.344 1.00 64.75 91 LYS A C 1
ATOM 705 O O . LYS A 1 91 ? 9.519 -1.837 -17.068 1.00 64.75 91 LYS A O 1
ATOM 710 N N . ASP A 1 92 ? 7.280 -1.813 -16.727 1.00 60.56 92 ASP A N 1
ATOM 711 C CA . ASP A 1 92 ? 6.939 -2.297 -18.063 1.00 60.56 92 ASP A CA 1
ATOM 712 C C . ASP A 1 92 ? 7.622 -1.412 -19.102 1.00 60.56 92 ASP A C 1
ATOM 714 O O . ASP A 1 92 ? 7.568 -0.176 -19.055 1.00 60.56 92 ASP A O 1
ATOM 718 N N . THR A 1 93 ? 8.347 -2.047 -20.019 1.00 64.75 93 THR A N 1
ATOM 719 C CA . THR A 1 93 ? 8.995 -1.322 -21.106 1.00 64.75 93 THR A CA 1
ATOM 720 C C . THR A 1 93 ? 7.872 -0.745 -21.958 1.00 64.75 93 THR A C 1
ATOM 722 O O . THR A 1 93 ? 7.056 -1.501 -22.481 1.00 64.75 93 THR A O 1
ATOM 725 N N . LYS A 1 94 ? 7.778 0.590 -22.051 1.00 73.75 94 LYS A N 1
ATOM 726 C CA . LYS A 1 94 ? 6.697 1.266 -22.787 1.00 73.75 94 LYS A CA 1
ATOM 727 C C . LYS A 1 94 ? 6.554 0.638 -24.178 1.00 73.75 94 LYS A C 1
ATOM 729 O O . LYS A 1 94 ? 7.518 0.618 -24.948 1.00 73.75 94 LYS A O 1
ATOM 734 N N . TYR A 1 95 ? 5.365 0.117 -24.482 1.00 75.44 95 TYR A N 1
ATOM 735 C CA . TYR A 1 95 ? 5.072 -0.506 -25.770 1.00 75.44 95 TYR A CA 1
ATOM 736 C C . TYR A 1 95 ? 5.428 0.453 -26.915 1.00 75.44 95 TYR A C 1
ATOM 738 O O . TYR A 1 95 ? 4.963 1.590 -26.947 1.00 75.44 95 TYR A O 1
ATOM 746 N N . THR A 1 96 ? 6.275 0.005 -27.849 1.00 74.75 96 THR A N 1
ATOM 747 C CA . THR A 1 96 ? 6.576 0.772 -29.067 1.00 74.75 96 THR A CA 1
ATOM 748 C C . THR A 1 96 ? 5.561 0.384 -30.152 1.00 74.75 96 THR A C 1
ATOM 750 O O . THR A 1 96 ? 5.582 -0.777 -30.594 1.00 74.75 96 THR A O 1
ATOM 753 N N . PRO A 1 97 ? 4.682 1.307 -30.590 1.00 83.62 97 PRO A N 1
ATOM 754 C CA . PRO A 1 97 ? 3.670 1.018 -31.603 1.00 83.62 97 PRO A CA 1
ATOM 755 C C . PRO A 1 97 ? 4.320 0.662 -32.943 1.00 83.62 97 PRO A C 1
ATOM 757 O O . PRO A 1 97 ? 5.402 1.157 -33.257 1.00 83.62 97 PRO A O 1
ATOM 760 N N . LEU A 1 98 ? 3.661 -0.201 -33.727 1.00 79.94 98 LEU A N 1
ATOM 761 C CA . LEU A 1 98 ? 4.204 -0.787 -34.961 1.00 79.94 98 LEU A CA 1
ATOM 762 C C . LEU A 1 98 ? 4.709 0.274 -35.951 1.00 79.94 98 LEU A C 1
ATOM 764 O O . LEU A 1 98 ? 5.806 0.122 -36.480 1.00 79.94 98 LEU A O 1
ATOM 768 N N . SER A 1 99 ? 3.974 1.377 -36.109 1.00 82.31 99 SER A N 1
ATOM 769 C CA . SER A 1 99 ? 4.347 2.495 -36.986 1.00 82.31 99 SER A CA 1
ATOM 770 C C . SER A 1 99 ? 5.689 3.130 -36.609 1.00 82.31 99 SER A C 1
ATOM 772 O O . SER A 1 99 ? 6.449 3.527 -37.479 1.00 82.31 99 SER A O 1
ATOM 774 N N . LEU A 1 100 ? 6.023 3.169 -35.315 1.00 76.62 100 LEU A N 1
ATOM 775 C CA . LEU A 1 100 ? 7.280 3.737 -34.815 1.00 76.62 100 LEU A CA 1
ATOM 776 C C . LEU A 1 100 ? 8.408 2.698 -34.711 1.00 76.62 100 LEU A C 1
ATOM 778 O O . LEU A 1 100 ? 9.520 3.032 -34.304 1.00 76.62 100 LEU A O 1
ATOM 782 N N . ARG A 1 101 ? 8.155 1.423 -35.052 1.00 83.56 101 ARG A N 1
ATOM 783 C CA . ARG A 1 101 ? 9.196 0.382 -34.9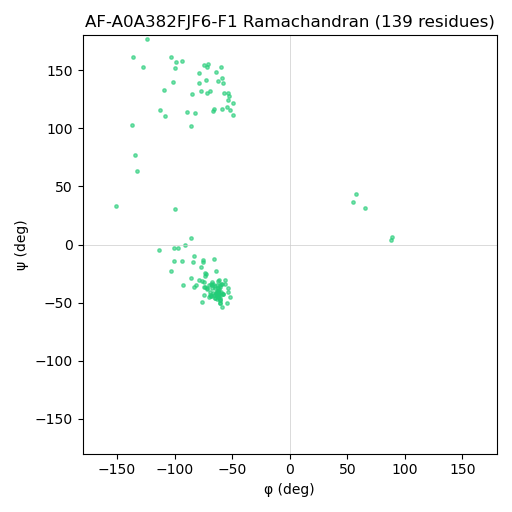97 1.00 83.56 101 ARG A CA 1
ATOM 784 C C . ARG A 1 101 ? 10.201 0.505 -36.132 1.00 83.56 101 ARG A C 1
ATOM 786 O O . ARG A 1 101 ? 11.362 0.185 -35.905 1.00 83.56 101 ARG A O 1
ATOM 793 N N . GLN A 1 102 ? 9.772 0.970 -37.305 1.00 81.50 102 GLN A N 1
ATOM 794 C CA . GLN A 1 102 ? 10.667 1.218 -38.440 1.00 81.50 102 GLN A CA 1
ATOM 795 C C . GLN A 1 102 ? 11.480 2.508 -38.260 1.00 81.50 102 GLN A C 1
ATOM 797 O O . GLN A 1 102 ? 12.641 2.547 -38.641 1.00 81.50 102 GLN A O 1
ATOM 802 N N . GLU A 1 103 ? 10.938 3.519 -37.578 1.00 87.06 103 GLU A N 1
ATOM 803 C CA . GLU A 1 103 ? 11.647 4.777 -37.283 1.00 87.06 103 GLU A CA 1
ATOM 804 C C . GLU A 1 103 ? 12.920 4.567 -36.443 1.00 87.06 103 GLU A C 1
ATOM 806 O O . GLU A 1 103 ? 13.942 5.217 -36.659 1.00 87.06 103 GLU A O 1
ATOM 811 N N . LYS A 1 104 ? 12.898 3.616 -35.499 1.00 87.50 104 LYS A N 1
ATOM 812 C CA . LYS A 1 104 ? 14.038 3.331 -34.610 1.00 87.50 104 LYS A CA 1
ATOM 813 C C . LYS A 1 104 ? 15.331 2.940 -35.349 1.00 87.50 104 LYS A C 1
ATOM 815 O O . LYS A 1 104 ? 16.353 3.574 -35.082 1.00 87.50 104 LYS A O 1
ATOM 820 N N . PRO A 1 105 ? 15.356 1.932 -36.245 1.00 89.50 105 PRO A N 1
ATOM 821 C CA . PRO A 1 105 ? 16.564 1.597 -36.994 1.00 89.50 105 PRO A CA 1
ATOM 822 C C . PRO A 1 105 ? 17.019 2.731 -37.921 1.00 89.50 105 PRO A C 1
ATOM 824 O O . PRO A 1 105 ? 18.223 2.961 -38.023 1.00 89.50 105 PRO A O 1
ATOM 827 N N . TYR A 1 106 ? 16.097 3.496 -38.522 1.00 91.00 106 TYR A N 1
ATOM 828 C CA . TYR A 1 106 ? 16.464 4.668 -39.326 1.00 91.00 106 TYR A CA 1
ATOM 829 C C . TYR A 1 106 ? 17.148 5.755 -38.488 1.00 91.00 106 TYR A C 1
ATOM 831 O O . TYR A 1 106 ? 18.181 6.283 -38.901 1.00 91.00 106 TYR A O 1
ATOM 839 N N . ALA A 1 107 ? 16.641 6.038 -37.286 1.00 91.38 107 ALA A N 1
ATOM 840 C CA . ALA A 1 107 ? 17.256 6.990 -36.363 1.00 91.38 107 ALA A CA 1
ATOM 841 C C . ALA A 1 107 ? 18.658 6.541 -35.911 1.00 91.38 107 ALA A C 1
ATOM 843 O O . ALA A 1 107 ? 19.585 7.352 -35.881 1.00 91.38 107 ALA A O 1
ATOM 844 N N . ILE A 1 108 ? 18.843 5.248 -35.610 1.00 92.19 108 ILE A N 1
ATOM 845 C CA . ILE A 1 108 ? 20.161 4.680 -35.272 1.00 92.19 108 ILE A CA 1
ATOM 846 C C . ILE A 1 108 ? 21.136 4.857 -36.442 1.00 92.19 108 ILE A C 1
ATOM 848 O O . ILE A 1 108 ? 22.252 5.335 -36.243 1.00 92.19 108 ILE A O 1
ATOM 852 N N . LEU A 1 109 ? 20.713 4.512 -37.659 1.00 93.12 109 LEU A N 1
ATOM 853 C CA . LEU A 1 109 ? 21.539 4.621 -38.860 1.00 93.12 109 LEU A CA 1
ATOM 854 C C . LEU A 1 109 ? 21.920 6.078 -39.156 1.00 93.12 109 LEU A C 1
ATOM 856 O O . LEU A 1 109 ? 23.069 6.360 -39.499 1.00 93.12 109 LEU A O 1
ATOM 860 N N . TRP A 1 110 ? 20.986 7.014 -38.984 1.00 93.62 110 TRP A N 1
ATOM 861 C CA . TRP A 1 110 ? 21.253 8.442 -39.140 1.00 93.62 110 TRP A CA 1
ATOM 862 C C . TRP A 1 110 ? 22.291 8.946 -38.127 1.00 93.62 110 TRP A C 1
ATOM 864 O O . TRP A 1 110 ? 23.247 9.615 -38.521 1.00 93.62 110 TRP A O 1
ATOM 874 N N . LEU A 1 111 ? 22.163 8.566 -36.847 1.00 93.00 111 LEU A N 1
ATOM 875 C CA . LEU A 1 111 ? 23.120 8.932 -35.795 1.00 93.00 111 LEU A CA 1
ATOM 876 C C . LEU A 1 111 ? 24.519 8.375 -36.072 1.00 93.00 111 LEU A C 1
ATOM 878 O O . LEU A 1 111 ? 25.498 9.101 -35.929 1.00 93.00 111 LEU A O 1
ATOM 882 N N . LEU A 1 112 ? 24.614 7.118 -36.515 1.00 91.75 112 LEU A N 1
ATOM 883 C CA . LEU A 1 112 ? 25.888 6.488 -36.872 1.00 91.75 112 LEU A CA 1
ATOM 884 C C . LEU A 1 112 ? 26.578 7.195 -38.046 1.00 91.75 112 LEU A C 1
ATOM 886 O O . LEU A 1 112 ? 27.791 7.379 -38.015 1.00 91.75 112 LEU A O 1
ATOM 890 N N . LYS A 1 113 ? 25.816 7.617 -39.064 1.00 91.38 113 LYS A N 1
ATOM 891 C CA . LYS A 1 113 ? 26.360 8.347 -40.220 1.00 91.38 113 LYS A CA 1
ATOM 892 C C . LYS A 1 113 ? 26.769 9.777 -39.878 1.00 91.38 113 LYS A C 1
ATOM 894 O O . LYS A 1 113 ? 27.756 10.269 -40.417 1.00 91.38 113 LYS A O 1
ATOM 899 N N . ARG A 1 114 ? 25.997 10.462 -39.030 1.00 93.56 114 ARG A N 1
ATOM 900 C CA . ARG A 1 114 ? 26.223 11.875 -38.699 1.00 93.56 114 ARG A CA 1
ATOM 901 C C . ARG A 1 114 ? 27.305 12.070 -37.636 1.00 93.56 114 ARG A C 1
ATOM 903 O O . ARG A 1 114 ? 28.043 13.043 -37.731 1.00 93.56 114 ARG A O 1
ATOM 910 N N . T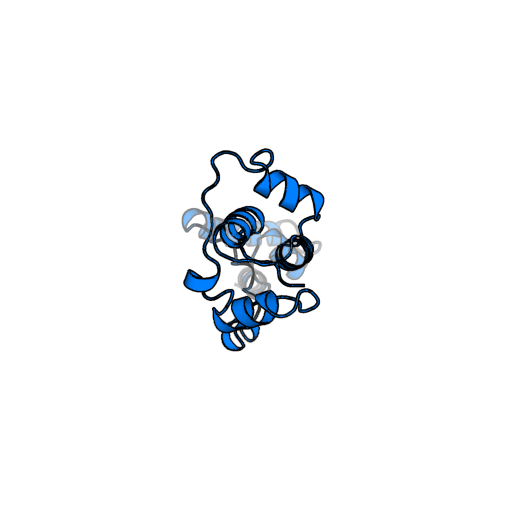YR A 1 115 ? 27.400 11.154 -36.672 1.00 92.31 115 TYR A N 1
ATOM 911 C CA . TYR A 1 115 ? 28.287 11.245 -35.507 1.00 92.31 115 TYR A CA 1
ATOM 912 C C . TYR A 1 115 ? 29.058 9.931 -35.271 1.00 92.31 115 TYR A C 1
ATOM 914 O O . TYR A 1 115 ? 28.874 9.278 -34.239 1.00 92.31 115 TYR A O 1
ATOM 922 N N . PRO A 1 116 ? 29.924 9.507 -36.211 1.00 85.81 116 PRO A N 1
ATOM 923 C CA . PRO A 1 116 ? 30.566 8.192 -36.156 1.00 85.81 116 PRO A CA 1
ATOM 924 C C . PRO A 1 116 ? 31.574 8.038 -35.006 1.00 85.81 116 PRO A C 1
ATOM 926 O O . PRO A 1 116 ? 31.710 6.949 -34.452 1.00 85.81 116 PRO A O 1
ATOM 929 N N . THR A 1 117 ? 32.278 9.112 -34.639 1.00 86.56 117 THR A N 1
ATOM 930 C CA . THR A 1 117 ? 33.339 9.110 -33.613 1.00 86.56 117 THR A CA 1
ATOM 931 C C . THR A 1 117 ? 32.890 9.700 -32.276 1.00 86.56 117 THR A C 1
ATOM 933 O O . THR A 1 117 ? 33.471 9.380 -31.243 1.00 86.56 117 THR A O 1
ATOM 936 N N . GLU A 1 118 ? 31.851 10.538 -32.282 1.00 90.69 118 GLU A N 1
ATOM 937 C CA . GLU A 1 118 ? 31.371 11.268 -31.100 1.00 90.69 118 GLU A CA 1
ATOM 938 C C . GLU A 1 118 ? 30.392 10.448 -30.245 1.00 90.69 118 GLU A C 1
ATOM 940 O O . GLU A 1 118 ? 30.320 10.640 -29.030 1.00 90.69 118 GLU A O 1
ATOM 945 N N . LEU A 1 119 ? 29.641 9.518 -30.853 1.00 89.88 119 LEU A N 1
ATOM 946 C CA . LEU A 1 119 ? 28.626 8.722 -30.160 1.00 89.88 119 LEU A CA 1
ATOM 947 C C . LEU A 1 119 ? 29.003 7.237 -30.073 1.00 89.88 119 LEU A C 1
ATOM 949 O O . LEU A 1 119 ? 29.039 6.496 -31.056 1.00 89.88 119 LEU A O 1
ATOM 953 N N . SER A 1 120 ? 29.195 6.760 -28.844 1.00 91.25 120 SER A N 1
ATOM 954 C CA . SER A 1 120 ? 29.352 5.331 -28.554 1.00 91.25 120 SER A CA 1
ATOM 955 C C . SER A 1 120 ? 28.031 4.565 -28.720 1.00 91.25 120 SER A C 1
ATOM 957 O O . SER A 1 120 ? 26.944 5.109 -28.508 1.00 91.25 120 SER A O 1
ATOM 959 N N . SER A 1 121 ? 28.101 3.254 -28.994 1.00 88.50 121 SER A N 1
ATOM 960 C CA . SER A 1 121 ? 26.904 2.398 -29.113 1.00 88.50 121 SER A CA 1
ATOM 961 C C . SER A 1 121 ? 26.017 2.445 -27.858 1.00 88.50 121 SER A C 1
ATOM 963 O O . SER A 1 121 ? 24.796 2.346 -27.947 1.00 88.50 121 SER A O 1
ATOM 965 N N . SER A 1 122 ? 26.620 2.651 -26.678 1.00 90.31 122 SER A N 1
ATOM 966 C CA . SER A 1 122 ? 25.901 2.814 -25.406 1.00 90.31 122 SER A CA 1
ATOM 967 C C . SER A 1 122 ? 25.047 4.087 -25.390 1.00 90.31 122 SER A C 1
ATOM 969 O O . SER A 1 122 ? 23.865 4.029 -25.044 1.00 90.31 122 SER A O 1
ATOM 971 N N . GLN A 1 123 ? 25.608 5.220 -25.828 1.00 91.25 123 GLN A N 1
ATOM 972 C CA . GLN A 1 123 ? 24.896 6.500 -25.909 1.00 91.25 123 GLN A CA 1
ATOM 973 C C . GLN A 1 123 ? 23.761 6.447 -26.938 1.00 91.25 123 GLN A C 1
ATOM 975 O O . GLN A 1 123 ? 22.643 6.857 -26.631 1.00 91.25 123 GLN A O 1
ATOM 980 N N . ILE A 1 124 ? 24.003 5.852 -28.110 1.00 90.44 124 ILE A N 1
ATOM 981 C CA . ILE A 1 124 ? 22.978 5.682 -29.153 1.00 90.44 124 ILE A CA 1
ATOM 982 C C . ILE A 1 124 ? 21.832 4.788 -28.655 1.00 90.44 124 ILE A C 1
ATOM 984 O O . ILE A 1 124 ? 20.663 5.104 -28.884 1.00 90.44 124 ILE A O 1
ATOM 988 N N . SER A 1 125 ? 22.135 3.713 -27.916 1.00 89.38 125 SER A N 1
ATOM 989 C CA . SER A 1 125 ? 21.107 2.822 -27.351 1.00 89.38 125 SER A CA 1
ATOM 990 C C . SER A 1 125 ? 20.179 3.550 -26.368 1.00 89.38 125 SER A C 1
ATOM 992 O O . SER A 1 125 ? 18.963 3.360 -26.407 1.00 89.38 125 SER A O 1
ATOM 994 N N . LYS A 1 126 ? 20.732 4.461 -25.551 1.00 88.00 126 LYS A N 1
ATOM 995 C CA . LYS A 1 126 ? 19.963 5.286 -24.609 1.00 88.00 126 LYS A CA 1
ATOM 996 C C . LYS A 1 126 ? 19.093 6.317 -25.327 1.00 88.00 126 LYS A C 1
ATOM 998 O O . LYS A 1 126 ? 17.930 6.461 -24.968 1.00 88.00 126 LYS A O 1
ATOM 1003 N N . LEU A 1 127 ? 19.632 6.994 -26.345 1.00 88.00 127 LEU A N 1
ATOM 1004 C CA . LEU A 1 127 ? 18.907 8.014 -27.118 1.00 88.00 127 LEU A CA 1
ATOM 1005 C C . LEU A 1 127 ? 17.733 7.428 -27.910 1.00 88.00 127 LEU A C 1
ATOM 1007 O O . LEU A 1 127 ? 16.682 8.050 -28.017 1.00 88.00 127 LEU A O 1
ATOM 1011 N N . THR A 1 128 ? 17.899 6.220 -28.447 1.00 86.44 128 THR A N 1
ATOM 1012 C CA . THR A 1 128 ? 16.906 5.579 -29.328 1.00 86.44 128 THR A CA 1
ATOM 1013 C C . THR A 1 128 ? 15.978 4.602 -28.599 1.00 86.44 128 THR A C 1
ATOM 1015 O O . THR A 1 128 ? 15.056 4.046 -29.202 1.00 86.44 128 THR A O 1
ATOM 1018 N N . GLY A 1 129 ? 16.194 4.382 -27.294 1.00 84.88 129 GLY A N 1
ATOM 1019 C CA . GLY A 1 129 ? 15.443 3.399 -26.509 1.00 84.88 129 GLY A CA 1
ATOM 1020 C C . GLY A 1 129 ? 15.558 1.993 -27.104 1.00 84.88 129 GLY A C 1
ATOM 1021 O O . GLY A 1 129 ? 14.548 1.300 -27.271 1.00 84.88 129 GLY A O 1
ATOM 1022 N N . SER A 1 130 ? 16.778 1.631 -27.498 1.00 85.94 130 SER A N 1
ATOM 1023 C CA . SER A 1 130 ? 17.142 0.380 -28.162 1.00 85.94 130 SER A CA 1
ATOM 1024 C C . SER A 1 130 ? 18.232 -0.344 -27.365 1.00 85.94 130 SER A C 1
ATOM 1026 O O . SER A 1 130 ? 18.710 0.161 -26.351 1.00 85.94 130 SER A O 1
ATOM 1028 N N . THR A 1 131 ? 18.637 -1.540 -27.789 1.00 88.81 131 THR A N 1
ATOM 1029 C CA . THR A 1 131 ? 19.726 -2.282 -27.128 1.00 88.81 131 THR A CA 1
ATOM 1030 C C . THR A 1 131 ? 21.071 -2.012 -27.800 1.00 88.81 131 THR A C 1
ATOM 1032 O O . THR A 1 131 ? 21.129 -1.648 -28.977 1.00 88.81 131 THR A O 1
ATOM 1035 N N . LYS A 1 132 ? 22.174 -2.224 -27.074 1.00 89.38 132 LYS A N 1
ATOM 1036 C CA . LYS A 1 132 ? 23.524 -2.115 -27.645 1.00 89.38 132 LYS A CA 1
ATOM 1037 C C . LYS A 1 132 ? 23.709 -3.078 -28.828 1.00 89.38 132 LYS A C 1
ATOM 1039 O O . LYS A 1 132 ? 24.167 -2.651 -29.880 1.00 89.38 132 LYS A O 1
ATOM 1044 N N . ASN A 1 133 ? 23.228 -4.316 -28.691 1.00 91.00 133 ASN A N 1
ATOM 1045 C CA . ASN A 1 133 ? 23.293 -5.332 -29.746 1.00 91.00 133 ASN A CA 1
ATOM 1046 C C . ASN A 1 133 ? 22.592 -4.875 -31.032 1.00 91.00 133 ASN A C 1
ATOM 1048 O O . ASN A 1 133 ? 23.128 -5.045 -32.118 1.00 91.00 133 ASN A O 1
ATOM 1052 N N . THR A 1 134 ? 21.418 -4.245 -30.928 1.00 88.44 134 THR A N 1
ATOM 1053 C CA . THR A 1 134 ? 20.717 -3.695 -32.102 1.00 88.44 134 THR A CA 1
ATOM 1054 C C . THR A 1 134 ? 21.479 -2.554 -32.773 1.00 88.44 134 THR A C 1
ATOM 1056 O O . THR A 1 134 ? 21.449 -2.457 -33.994 1.00 88.44 134 THR A O 1
ATOM 1059 N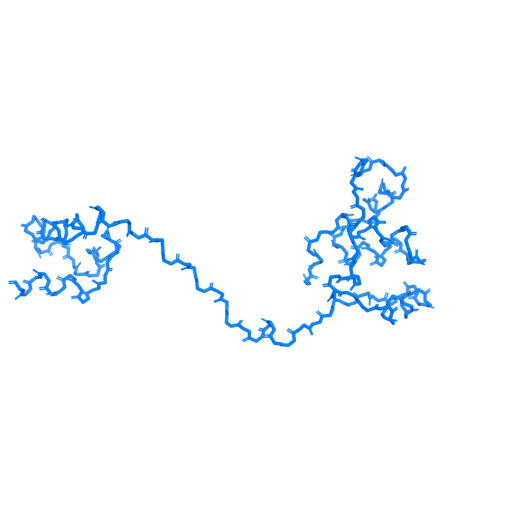 N . VAL A 1 135 ? 22.178 -1.707 -32.010 1.00 90.75 135 VAL A N 1
ATOM 1060 C CA . VAL A 1 135 ? 23.013 -0.636 -32.582 1.00 90.75 135 VAL A CA 1
ATOM 1061 C C . VAL A 1 135 ? 24.228 -1.219 -33.301 1.00 90.75 135 VAL A C 1
ATOM 1063 O O . VAL A 1 135 ? 24.529 -0.804 -34.416 1.00 90.75 135 VAL A O 1
ATOM 1066 N N . ASP A 1 136 ? 24.896 -2.197 -32.690 1.00 90.38 136 ASP A N 1
ATOM 1067 C CA . ASP A 1 136 ? 26.075 -2.841 -33.275 1.00 90.38 136 ASP A CA 1
ATOM 1068 C C . ASP A 1 136 ? 25.706 -3.661 -34.530 1.00 90.38 136 ASP A C 1
ATOM 1070 O O . ASP A 1 136 ? 26.440 -3.631 -35.514 1.00 90.38 136 ASP A O 1
ATOM 1074 N N . ASN A 1 137 ? 24.527 -4.294 -34.561 1.00 90.62 137 ASN A N 1
ATOM 1075 C CA . ASN A 1 137 ? 24.010 -4.966 -35.760 1.00 90.62 137 ASN A CA 1
ATOM 1076 C C . ASN A 1 137 ? 23.784 -3.998 -36.931 1.00 90.62 137 ASN A C 1
ATOM 1078 O O . ASN A 1 137 ? 24.117 -4.337 -38.056 1.00 90.62 137 ASN A O 1
ATOM 1082 N N . ILE A 1 138 ? 23.246 -2.797 -36.682 1.00 88.69 138 ILE A N 1
ATOM 1083 C CA . ILE A 1 138 ? 23.028 -1.775 -37.730 1.00 88.69 138 ILE A CA 1
ATOM 1084 C C . ILE A 1 138 ? 24.348 -1.125 -38.165 1.00 88.69 138 ILE A C 1
ATOM 1086 O O . ILE A 1 138 ? 24.454 -0.595 -39.264 1.00 88.69 138 ILE A O 1
ATOM 1090 N N . ARG A 1 139 ? 25.362 -1.129 -37.297 1.00 87.00 139 ARG A N 1
ATOM 1091 C CA . ARG A 1 139 ? 26.698 -0.623 -37.625 1.00 87.00 139 ARG A CA 1
ATOM 1092 C C . ARG A 1 139 ? 27.472 -1.577 -38.538 1.00 87.00 139 ARG A C 1
ATOM 1094 O O . ARG A 1 139 ? 28.246 -1.104 -39.363 1.00 87.00 139 ARG A O 1
ATOM 1101 N N . ASN A 1 140 ? 27.301 -2.882 -38.336 1.00 85.25 140 ASN A N 1
ATOM 1102 C CA . ASN A 1 140 ? 28.070 -3.926 -39.017 1.00 85.25 140 ASN A CA 1
ATOM 1103 C C . ASN A 1 140 ? 27.330 -4.580 -40.196 1.00 85.25 140 ASN A C 1
ATOM 1105 O O . ASN A 1 140 ? 27.960 -5.324 -40.945 1.00 85.25 140 ASN A O 1
ATOM 1109 N N . GLY A 1 141 ? 26.016 -4.369 -40.312 1.00 77.25 141 GLY A N 1
ATOM 1110 C CA . GLY A 1 141 ? 25.174 -4.843 -41.415 1.00 77.25 141 GLY A CA 1
ATOM 1111 C C . GLY A 1 141 ? 24.960 -3.766 -42.462 1.00 77.25 141 GLY A C 1
ATOM 1112 O O . GLY A 1 141 ? 25.008 -4.119 -43.657 1.00 77.25 141 GLY A O 1
#

Foldseek 3Di:
DDAPPQLLLQLLCCLVPAQAQLVQSCQRHVHDSVLSVCVNVCNNQPPRHHDDCCVVQQAPPVQRVVRRVPNPDHRHGDDDPVVVPDDDPDPPLPDDDPVCPVVLLVQLLVCCVVPVPPDDLVNSCVVSVHDSVSSVVSVVD

Mean predicted aligned error: 12.14 Å